Protein AF-A0A537W4A6-F1 (afdb_monomer_lite)

Foldseek 3Di:
DDFAEEEEAADDDDPPPLNVVSVVVCVVCVVVRHAYEYEDPDDDDDPRYHYDPDCVVVVVVCCVVPVVRHHYDYSHPPCVVDPDPCVVVVVVD

Structure (mmCIF, N/CA/C/O backbone):
data_AF-A0A537W4A6-F1
#
_entry.id   AF-A0A537W4A6-F1
#
loop_
_atom_site.group_PDB
_atom_site.id
_atom_site.type_symbol
_atom_site.label_atom_id
_atom_site.label_alt_id
_atom_site.label_comp_id
_atom_site.label_asym_id
_atom_site.label_entity_id
_atom_site.label_seq_id
_atom_site.pdbx_PDB_ins_code
_atom_site.Cartn_x
_atom_site.Cartn_y
_atom_site.Cartn_z
_atom_site.occupancy
_atom_site.B_iso_or_equiv
_atom_site.auth_seq_id
_atom_site.auth_comp_id
_atom_site.auth_asym_id
_atom_site.auth_atom_id
_atom_site.pdbx_PDB_model_num
ATOM 1 N N . MET A 1 1 ? -13.882 -0.453 19.204 1.00 49.00 1 MET A N 1
ATOM 2 C CA . MET A 1 1 ? -12.585 0.079 18.724 1.00 49.00 1 MET A CA 1
ATOM 3 C C . MET A 1 1 ? -12.685 0.288 17.221 1.00 49.00 1 MET A C 1
ATOM 5 O O . MET A 1 1 ? -13.186 -0.604 16.546 1.00 49.00 1 MET A O 1
ATOM 9 N N . SER A 1 2 ? -12.291 1.455 16.704 1.00 64.38 2 SER A N 1
ATOM 10 C CA . SER A 1 2 ? -12.266 1.693 15.253 1.00 64.38 2 SER A CA 1
ATOM 11 C C . SER A 1 2 ? -11.228 0.768 14.610 1.00 64.38 2 SER A C 1
ATOM 13 O O . SER A 1 2 ? -10.105 0.686 15.106 1.00 64.38 2 SER A O 1
ATOM 15 N N . LYS A 1 3 ? -11.603 0.018 13.566 1.00 75.06 3 LYS A N 1
ATOM 16 C CA . LYS A 1 3 ? -10.672 -0.886 12.870 1.00 75.06 3 LYS A CA 1
ATOM 17 C C . LYS A 1 3 ? -9.642 -0.052 12.102 1.00 75.06 3 LYS A C 1
ATOM 19 O O . LYS A 1 3 ? -10.026 0.865 11.3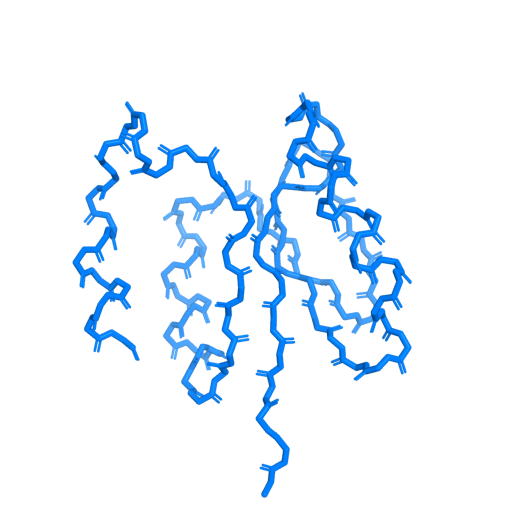80 1.00 75.06 3 LYS A O 1
ATOM 24 N N . LYS A 1 4 ? -8.355 -0.384 12.241 1.00 88.19 4 LYS A N 1
ATOM 25 C CA . LYS A 1 4 ? -7.248 0.214 11.476 1.00 88.19 4 LYS A CA 1
ATOM 26 C C . LYS A 1 4 ? -7.518 0.047 9.976 1.00 88.19 4 LYS A C 1
ATOM 28 O O . LYS A 1 4 ? -7.851 -1.054 9.547 1.00 88.19 4 LYS A O 1
ATOM 33 N N . VAL A 1 5 ? -7.402 1.120 9.195 1.00 91.56 5 VAL A N 1
ATOM 34 C CA . VAL A 1 5 ? -7.575 1.092 7.733 1.00 91.56 5 VAL A CA 1
ATOM 35 C C . VAL A 1 5 ? -6.223 1.339 7.082 1.00 91.56 5 VAL A C 1
ATOM 37 O O . VAL A 1 5 ? -5.540 2.305 7.423 1.00 91.56 5 VAL A O 1
ATOM 40 N N . VAL A 1 6 ? -5.851 0.458 6.162 1.00 91.94 6 VAL A N 1
ATOM 41 C CA . VAL A 1 6 ? -4.548 0.448 5.499 1.00 91.94 6 VAL A CA 1
ATOM 42 C C . VAL A 1 6 ? -4.756 0.484 3.993 1.00 91.94 6 VAL A C 1
ATOM 44 O O . VAL A 1 6 ? -5.526 -0.310 3.460 1.00 91.94 6 VAL A O 1
ATOM 47 N N . LEU A 1 7 ? -4.042 1.373 3.313 1.00 91.19 7 LEU A N 1
ATOM 48 C CA . LEU A 1 7 ? -3.829 1.323 1.872 1.00 91.19 7 LEU A CA 1
ATOM 49 C C . LEU A 1 7 ? -2.510 0.604 1.617 1.00 91.19 7 LEU A C 1
ATOM 51 O O . LEU A 1 7 ? -1.478 1.024 2.133 1.00 91.19 7 LEU A O 1
ATOM 55 N N . LEU A 1 8 ? -2.544 -0.474 0.845 1.00 90.06 8 LEU A N 1
ATOM 56 C CA . LEU A 1 8 ? -1.356 -1.221 0.453 1.00 90.06 8 LEU A CA 1
ATOM 57 C C . LEU A 1 8 ? -1.113 -1.003 -1.037 1.00 90.06 8 LEU A C 1
ATOM 59 O O . LEU A 1 8 ? -1.919 -1.431 -1.849 1.00 90.06 8 LEU A O 1
ATOM 63 N N . GLY A 1 9 ? -0.017 -0.365 -1.426 1.00 88.19 9 GLY A N 1
ATOM 64 C CA . GLY A 1 9 ? 0.205 -0.046 -2.836 1.00 88.19 9 GLY A CA 1
ATOM 65 C C . GLY A 1 9 ? 1.592 0.518 -3.107 1.00 88.19 9 GLY A C 1
ATOM 66 O O . GLY A 1 9 ? 2.248 0.961 -2.171 1.00 88.19 9 GLY A O 1
ATOM 67 N N . PRO A 1 10 ? 2.060 0.504 -4.363 1.00 83.19 10 PRO A N 1
ATOM 68 C CA . PRO A 1 10 ? 3.314 1.152 -4.720 1.00 83.19 10 PRO A CA 1
ATOM 69 C C . PRO A 1 10 ? 3.234 2.680 -4.573 1.00 83.19 10 PRO A C 1
ATOM 71 O O . PRO A 1 10 ? 2.267 3.299 -5.020 1.00 83.19 10 PRO A O 1
ATOM 74 N N . HIS A 1 11 ? 4.270 3.290 -4.000 1.00 71.25 11 HIS A N 1
ATOM 75 C CA . HIS A 1 11 ? 4.453 4.740 -3.861 1.00 71.25 11 HIS A CA 1
ATOM 76 C C . HIS A 1 11 ? 5.917 5.030 -3.462 1.00 71.25 11 HIS A C 1
ATOM 78 O O . HIS A 1 11 ? 6.384 4.412 -2.497 1.00 71.25 11 HIS A O 1
ATOM 84 N N . PRO A 1 12 ? 6.639 5.944 -4.145 1.00 63.75 12 PRO A N 1
ATOM 85 C CA . PRO A 1 12 ? 6.218 6.883 -5.196 1.00 63.75 12 PRO A CA 1
ATOM 86 C C . PRO A 1 12 ? 6.354 6.256 -6.615 1.00 63.75 12 PRO A C 1
ATOM 88 O O . PRO A 1 12 ? 6.560 5.042 -6.707 1.00 63.75 12 PRO A O 1
ATOM 91 N N . PRO A 1 13 ? 6.137 6.988 -7.735 1.00 58.47 13 PRO A N 1
ATOM 92 C CA . PRO A 1 13 ? 6.362 6.469 -9.098 1.00 58.47 13 PRO A CA 1
ATOM 93 C C . PRO A 1 13 ? 7.738 5.786 -9.225 1.00 58.47 13 PRO A C 1
ATOM 95 O O . PRO A 1 13 ? 8.668 6.238 -8.563 1.00 58.47 13 PRO A O 1
ATOM 98 N N . PRO A 1 14 ? 7.873 4.688 -10.004 1.00 58.41 14 PRO A N 1
ATOM 99 C CA . PRO A 1 14 ? 7.497 4.624 -11.425 1.00 58.41 14 PRO A CA 1
ATOM 100 C C . PRO A 1 14 ? 6.394 3.609 -11.790 1.00 58.41 14 PRO A C 1
ATOM 102 O O . PRO A 1 14 ? 6.216 3.292 -12.964 1.00 58.41 14 PRO A O 1
ATOM 105 N N . TYR A 1 15 ? 5.605 3.109 -10.831 1.00 60.47 15 TYR A N 1
ATOM 106 C CA . TYR A 1 15 ? 4.571 2.076 -11.063 1.00 60.47 15 TYR A CA 1
ATOM 107 C C . TYR A 1 15 ? 3.308 2.574 -11.807 1.00 60.47 15 TYR A C 1
ATOM 109 O O . TYR A 1 15 ? 2.195 2.102 -11.561 1.00 60.47 15 TYR A O 1
ATOM 117 N N . GLY A 1 16 ? 3.462 3.565 -12.690 1.00 73.50 16 GLY A N 1
ATOM 118 C CA . GLY A 1 16 ? 2.417 4.101 -13.558 1.00 73.50 16 GLY A CA 1
ATOM 119 C C . GLY A 1 16 ? 1.171 4.574 -12.805 1.00 73.50 16 GLY A C 1
ATOM 120 O O . GLY A 1 16 ? 1.253 5.111 -11.695 1.00 73.50 16 GLY A O 1
ATOM 121 N N . GLY A 1 17 ? 0.001 4.346 -13.408 1.00 76.44 17 GLY A N 1
ATOM 122 C CA . GLY A 1 17 ? -1.298 4.779 -12.880 1.00 76.44 17 GLY A CA 1
ATOM 123 C C . GLY A 1 17 ? -1.623 4.248 -11.481 1.00 76.44 17 GLY A C 1
ATOM 124 O O . GLY A 1 17 ? -2.311 4.924 -10.721 1.00 76.44 17 GLY A O 1
ATOM 125 N N . VAL A 1 18 ? -1.073 3.093 -11.097 1.00 79.19 18 VAL A N 1
ATOM 126 C CA . VAL A 1 18 ? -1.289 2.493 -9.774 1.00 79.19 18 VAL A CA 1
ATOM 127 C C . VAL A 1 18 ? -0.628 3.322 -8.672 1.00 79.19 18 VAL A C 1
ATOM 129 O O . VAL A 1 18 ? -1.247 3.585 -7.637 1.00 79.19 18 VAL A O 1
ATOM 132 N N . SER A 1 19 ? 0.605 3.787 -8.903 1.00 82.75 19 SER A N 1
ATOM 133 C CA . SER A 1 19 ? 1.285 4.669 -7.947 1.00 82.75 19 SER A CA 1
ATOM 134 C C . SER A 1 19 ? 0.579 6.015 -7.818 1.00 82.75 19 SER A C 1
ATOM 136 O O . SER A 1 19 ? 0.393 6.499 -6.704 1.00 82.75 19 SER A O 1
ATOM 138 N N . ILE A 1 20 ? 0.099 6.587 -8.927 1.00 83.19 20 ILE A N 1
ATOM 139 C CA . ILE A 1 20 ? -0.653 7.850 -8.929 1.00 83.19 20 ILE A CA 1
ATOM 140 C C . ILE A 1 20 ? -1.963 7.691 -8.151 1.00 83.19 20 ILE A C 1
ATOM 142 O O . ILE A 1 20 ? -2.245 8.492 -7.262 1.00 83.19 20 ILE A O 1
ATOM 146 N N . TYR A 1 21 ? -2.725 6.630 -8.430 1.00 86.00 21 TYR A N 1
ATOM 147 C CA . TYR A 1 21 ? -3.963 6.315 -7.719 1.00 86.00 21 TYR A CA 1
ATOM 148 C C . TYR A 1 21 ? -3.725 6.156 -6.213 1.00 86.00 21 TYR A C 1
ATOM 150 O O . TYR A 1 21 ? -4.399 6.805 -5.414 1.00 86.00 21 TYR A O 1
ATOM 158 N N . THR A 1 22 ? -2.731 5.351 -5.825 1.00 88.31 22 THR A N 1
ATOM 159 C CA . THR A 1 22 ? -2.398 5.093 -4.414 1.00 88.31 22 THR A CA 1
ATOM 160 C C . THR A 1 22 ? -1.983 6.383 -3.704 1.00 88.31 22 THR A C 1
ATOM 162 O O . THR A 1 22 ? -2.458 6.660 -2.603 1.00 88.31 22 THR A O 1
ATOM 165 N N . SER A 1 23 ? -1.158 7.207 -4.359 1.00 87.44 23 SER A N 1
ATOM 166 C CA . SER A 1 23 ? -0.707 8.504 -3.836 1.00 87.44 23 SER A CA 1
ATOM 167 C C . SER A 1 23 ? -1.882 9.455 -3.615 1.00 87.44 23 SER A C 1
ATOM 169 O O . SER A 1 23 ? -2.053 9.986 -2.520 1.00 87.44 23 SER A O 1
ATOM 171 N N . ALA A 1 24 ? -2.722 9.645 -4.638 1.00 88.94 24 ALA A N 1
ATOM 172 C CA . ALA A 1 24 ? -3.864 10.553 -4.581 1.00 88.94 24 ALA A CA 1
ATOM 173 C C . ALA A 1 24 ? -4.897 10.102 -3.539 1.00 88.94 24 ALA A C 1
ATOM 175 O O . ALA A 1 24 ? -5.412 10.914 -2.765 1.00 88.94 24 ALA A O 1
ATOM 176 N N . LEU A 1 25 ? -5.167 8.795 -3.476 1.00 90.44 25 LEU A N 1
ATOM 177 C CA . LEU A 1 25 ? -6.084 8.226 -2.499 1.00 90.44 25 LEU A CA 1
ATOM 178 C C . LEU A 1 25 ? -5.558 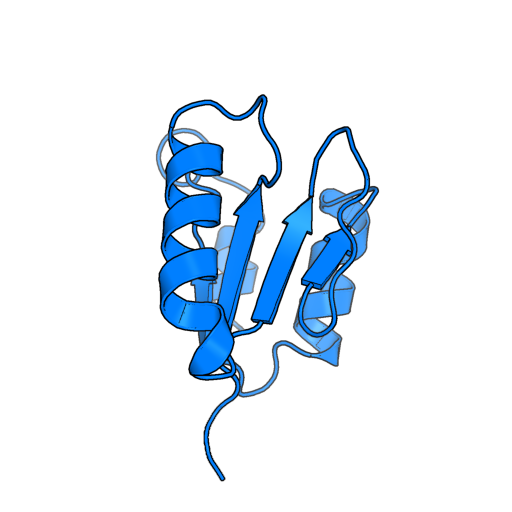8.410 -1.073 1.00 90.44 25 LEU A C 1
ATOM 180 O O . LEU A 1 25 ? -6.306 8.881 -0.214 1.00 90.44 25 LEU A O 1
ATOM 184 N N . PHE A 1 26 ? -4.282 8.104 -0.819 1.00 91.75 26 PHE A N 1
ATOM 185 C CA . PHE A 1 26 ? -3.680 8.310 0.496 1.00 91.75 26 PHE A CA 1
ATOM 186 C C . PHE A 1 26 ? -3.720 9.780 0.911 1.00 91.75 26 PHE A C 1
ATOM 188 O O . PHE A 1 26 ? -4.183 10.088 2.008 1.00 91.75 26 PHE A O 1
ATOM 195 N N . GLU A 1 27 ? -3.333 10.695 0.025 1.00 91.25 27 GLU A N 1
ATOM 196 C CA . GLU A 1 27 ? -3.370 12.132 0.294 1.00 91.25 27 GLU A CA 1
ATOM 197 C C . GLU A 1 27 ? -4.777 12.627 0.660 1.00 91.25 27 GLU A C 1
ATOM 199 O O . GLU A 1 27 ? -4.933 13.409 1.599 1.00 91.25 27 GLU A O 1
ATOM 204 N N . SER A 1 28 ? -5.820 12.105 0.004 1.00 92.62 28 SER A N 1
ATOM 205 C CA . SER A 1 28 ? -7.214 12.446 0.324 1.00 92.62 28 SER A CA 1
ATOM 206 C C . SER A 1 28 ? -7.705 11.883 1.671 1.00 92.62 28 SER A C 1
ATOM 208 O O . SER A 1 28 ? -8.634 12.424 2.279 1.00 92.62 28 SER A O 1
ATOM 210 N N . LEU A 1 29 ? -7.087 10.801 2.161 1.00 91.31 29 LEU A N 1
ATOM 211 C CA . LEU A 1 29 ? -7.533 10.049 3.338 1.00 91.31 29 LEU A CA 1
ATOM 212 C C . LEU A 1 29 ? -6.612 10.174 4.557 1.00 91.31 29 LEU A C 1
ATOM 214 O O . LEU A 1 29 ? -7.022 9.786 5.654 1.00 91.31 29 LEU A O 1
ATOM 218 N N . LYS A 1 30 ? -5.405 10.731 4.423 1.00 89.38 30 LYS A N 1
ATOM 219 C CA . LYS A 1 30 ? -4.395 10.764 5.498 1.00 89.38 30 LYS A CA 1
ATOM 220 C C . LYS A 1 30 ? -4.896 11.420 6.788 1.00 89.38 30 LYS A C 1
ATOM 222 O O . LYS A 1 30 ? -4.609 10.941 7.885 1.00 89.38 30 LYS A O 1
ATOM 227 N N . ASN A 1 31 ? -5.750 12.441 6.672 1.00 90.75 31 ASN A N 1
ATOM 228 C CA . ASN A 1 31 ? -6.351 13.142 7.815 1.00 90.75 31 ASN A CA 1
ATOM 229 C C . ASN A 1 31 ? -7.475 12.347 8.505 1.00 90.75 31 ASN A C 1
ATOM 231 O O . ASN A 1 31 ? -7.895 12.696 9.603 1.00 90.75 31 ASN A O 1
ATOM 235 N N . ARG A 1 32 ? -7.951 11.258 7.889 1.00 90.31 32 ARG A N 1
ATOM 236 C CA . ARG A 1 32 ? -8.942 10.326 8.462 1.00 90.31 32 ARG A CA 1
ATOM 237 C C . ARG A 1 32 ? -8.293 9.159 9.202 1.00 90.31 32 ARG A C 1
ATOM 239 O O . ARG A 1 32 ? -8.973 8.238 9.643 1.00 90.31 32 ARG A O 1
ATOM 246 N N . GLY A 1 33 ? -6.972 9.198 9.329 1.00 89.19 33 GLY A N 1
ATOM 247 C CA . GLY A 1 33 ? -6.198 8.241 10.091 1.00 89.19 33 GLY A CA 1
ATOM 248 C C . GLY A 1 33 ? -5.857 6.939 9.372 1.00 89.19 33 GLY A C 1
ATOM 249 O O . GLY A 1 33 ? -5.459 5.982 10.033 1.00 89.19 33 GLY A O 1
ATOM 250 N N . VAL A 1 34 ? -5.975 6.921 8.045 1.00 92.25 34 VAL A N 1
ATOM 251 C CA . VAL A 1 34 ? -5.525 5.814 7.193 1.00 92.25 34 VAL A CA 1
ATOM 252 C C . VAL A 1 34 ? -3.998 5.711 7.220 1.00 92.25 34 VAL A C 1
ATOM 254 O O . VAL A 1 34 ? -3.301 6.727 7.244 1.00 92.25 34 VAL A O 1
ATOM 257 N N . GLU A 1 35 ? -3.485 4.483 7.227 1.00 94.12 35 GLU A N 1
ATOM 258 C CA . GLU A 1 35 ? -2.063 4.193 7.031 1.00 94.12 35 GLU A CA 1
ATOM 259 C C . GLU A 1 35 ? -1.774 3.797 5.585 1.00 94.12 35 GLU A C 1
ATOM 261 O O . GLU A 1 35 ? -2.594 3.150 4.938 1.00 94.12 35 GLU A O 1
ATOM 266 N N . LEU A 1 36 ? -0.589 4.150 5.101 1.00 93.06 36 LEU A N 1
ATOM 267 C CA . LEU A 1 36 ? -0.055 3.697 3.825 1.00 93.06 36 LEU A CA 1
ATOM 268 C C . LEU A 1 36 ? 1.051 2.680 4.081 1.00 93.06 36 LEU A C 1
ATOM 270 O O . LEU A 1 36 ? 2.053 2.998 4.717 1.00 93.06 36 LEU A O 1
ATOM 274 N N . TRP A 1 37 ? 0.888 1.468 3.570 1.00 93.06 37 TRP A N 1
ATOM 275 C CA . TRP A 1 37 ? 1.952 0.477 3.472 1.00 93.06 37 TRP A CA 1
ATOM 276 C C . TRP A 1 37 ? 2.410 0.438 2.022 1.00 93.06 37 TRP A C 1
ATOM 278 O O . TRP A 1 37 ? 1.652 0.073 1.125 1.00 93.06 37 TRP A O 1
ATOM 288 N N . THR A 1 38 ? 3.643 0.859 1.786 1.00 91.88 38 THR A N 1
ATOM 289 C CA . THR A 1 38 ? 4.162 1.098 0.446 1.00 91.88 38 THR A CA 1
ATOM 290 C C . THR A 1 38 ? 5.499 0.420 0.212 1.00 91.88 38 THR A C 1
ATOM 292 O O . THR A 1 38 ? 6.176 0.006 1.146 1.00 91.88 38 THR A O 1
ATOM 295 N N . TYR A 1 39 ? 5.857 0.289 -1.055 1.00 88.38 39 TYR A N 1
ATOM 296 C CA . TYR A 1 39 ? 7.152 -0.132 -1.555 1.00 88.38 39 TYR A CA 1
ATOM 297 C C . TYR A 1 39 ? 7.471 0.673 -2.818 1.00 88.38 39 TYR A C 1
ATOM 299 O O . TYR A 1 39 ? 6.565 1.132 -3.523 1.00 88.38 39 TYR A O 1
ATOM 307 N N . GLY A 1 40 ? 8.757 0.821 -3.112 1.00 82.25 40 GLY A N 1
ATOM 308 C CA . GLY A 1 40 ? 9.234 1.511 -4.299 1.00 82.25 40 GLY A CA 1
ATOM 309 C C . GLY A 1 40 ? 10.751 1.565 -4.364 1.00 82.25 40 GLY A C 1
ATOM 310 O O . GLY A 1 40 ? 11.427 1.016 -3.496 1.00 82.25 40 GLY A O 1
ATOM 311 N N . ASP A 1 41 ? 11.271 2.228 -5.391 1.00 80.19 41 ASP A N 1
ATOM 312 C CA . ASP A 1 41 ? 12.717 2.424 -5.547 1.00 80.19 41 ASP A CA 1
ATOM 313 C C . ASP A 1 41 ? 13.250 3.505 -4.590 1.00 80.19 41 ASP A C 1
ATOM 315 O O . ASP A 1 41 ? 14.406 3.457 -4.168 1.00 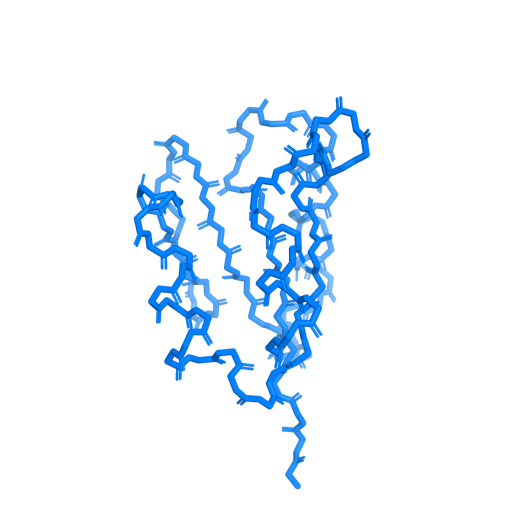80.19 41 ASP A O 1
ATOM 319 N N . GLU A 1 42 ? 12.388 4.444 -4.187 1.00 82.50 42 GLU A N 1
ATOM 320 C CA . GLU A 1 42 ? 12.719 5.539 -3.276 1.00 82.50 42 GLU A CA 1
ATOM 321 C C . GLU A 1 42 ? 11.996 5.401 -1.934 1.00 82.50 42 GLU A C 1
ATOM 323 O O . GLU A 1 42 ? 10.789 5.157 -1.878 1.00 82.50 42 GLU A O 1
ATOM 328 N N . GLU A 1 43 ? 12.739 5.589 -0.839 1.00 84.31 43 GLU A N 1
ATOM 329 C CA . GLU A 1 43 ? 12.192 5.537 0.517 1.00 84.31 43 GLU A CA 1
ATOM 330 C C . GLU A 1 43 ? 11.205 6.688 0.755 1.00 84.31 43 GLU A C 1
ATOM 332 O O . GLU A 1 43 ? 11.549 7.863 0.620 1.00 84.31 43 GLU A O 1
ATOM 337 N N . VAL A 1 44 ? 9.992 6.355 1.205 1.00 84.75 44 VAL A N 1
ATOM 338 C CA . VAL A 1 44 ? 8.979 7.344 1.598 1.00 84.75 44 VAL A CA 1
ATOM 339 C C . VAL A 1 44 ? 8.826 7.364 3.110 1.00 84.75 44 VAL A C 1
ATOM 341 O O . VAL A 1 44 ? 8.576 6.334 3.737 1.00 84.75 44 VAL A O 1
ATOM 344 N N . ARG A 1 45 ? 8.913 8.557 3.703 1.00 85.12 45 ARG A N 1
ATOM 345 C CA . ARG A 1 45 ? 8.750 8.766 5.146 1.00 85.12 45 ARG A CA 1
ATOM 346 C C . ARG A 1 45 ? 7.508 9.592 5.451 1.00 85.12 45 ARG A C 1
ATOM 348 O O . ARG A 1 45 ? 7.212 10.569 4.773 1.00 85.12 45 ARG A O 1
ATOM 355 N N . GLY A 1 46 ? 6.805 9.225 6.519 1.00 85.44 46 GLY A N 1
ATOM 356 C CA . GLY A 1 46 ? 5.646 9.962 7.014 1.00 85.44 46 GLY A CA 1
ATOM 357 C C . GLY A 1 46 ? 5.055 9.318 8.264 1.00 85.44 46 GLY A C 1
ATOM 358 O O . GLY A 1 46 ? 5.241 8.129 8.503 1.00 85.44 46 GLY A O 1
ATOM 359 N N . ALA A 1 47 ? 4.307 10.090 9.058 1.00 82.31 47 ALA A N 1
ATOM 360 C CA . ALA A 1 47 ? 3.778 9.645 10.356 1.00 82.31 47 ALA A CA 1
ATOM 361 C C . ALA A 1 47 ? 2.864 8.402 10.288 1.00 82.31 47 ALA A C 1
ATOM 363 O O . ALA A 1 47 ? 2.653 7.734 11.295 1.00 82.31 47 ALA A O 1
ATOM 364 N N . ARG A 1 48 ? 2.303 8.102 9.112 1.00 90.06 48 ARG A N 1
ATOM 365 C CA . ARG A 1 48 ? 1.430 6.944 8.855 1.00 90.06 48 ARG A CA 1
ATOM 366 C C . ARG A 1 48 ? 1.854 6.176 7.606 1.00 90.06 48 ARG A C 1
ATOM 368 O O . ARG A 1 48 ? 1.018 5.564 6.950 1.00 90.06 48 ARG A O 1
ATOM 375 N N . VAL A 1 49 ? 3.135 6.260 7.256 1.00 92.19 49 VAL A N 1
ATOM 376 C CA . VAL A 1 49 ? 3.709 5.583 6.093 1.00 92.19 49 VAL A CA 1
ATOM 377 C C . VAL A 1 49 ? 4.653 4.495 6.585 1.00 92.19 49 VAL A C 1
ATOM 379 O O . VAL A 1 49 ? 5.566 4.761 7.363 1.00 92.19 49 VAL A O 1
ATOM 382 N N . ARG A 1 50 ? 4.436 3.267 6.120 1.00 92.56 50 ARG A N 1
ATOM 383 C CA . ARG A 1 50 ? 5.363 2.149 6.271 1.00 92.56 50 ARG A CA 1
ATOM 384 C C . ARG A 1 50 ? 5.938 1.815 4.913 1.00 92.56 50 ARG A C 1
ATOM 386 O O . ARG A 1 50 ? 5.222 1.315 4.052 1.00 92.56 50 ARG A O 1
ATOM 393 N N . PHE A 1 51 ? 7.218 2.096 4.742 1.00 92.25 51 PHE A N 1
ATOM 394 C CA . PHE A 1 51 ? 7.946 1.739 3.539 1.00 92.25 51 PHE A CA 1
ATOM 395 C C . PHE A 1 51 ? 8.589 0.358 3.702 1.00 92.25 51 PHE A C 1
ATOM 397 O O . PHE A 1 51 ? 9.266 0.105 4.696 1.00 92.25 51 PHE A O 1
ATOM 404 N N . MET A 1 52 ? 8.362 -0.520 2.729 1.00 89.81 52 MET A N 1
ATOM 405 C CA . MET A 1 52 ? 8.980 -1.836 2.603 1.00 89.81 52 MET A CA 1
ATOM 406 C C . MET A 1 52 ? 10.056 -1.754 1.528 1.00 89.81 52 MET A C 1
ATOM 408 O O . MET A 1 52 ? 9.756 -1.466 0.367 1.00 89.81 52 MET A O 1
ATOM 412 N N . ARG A 1 53 ? 11.301 -2.042 1.905 1.00 86.38 53 ARG A N 1
ATOM 413 C CA . ARG A 1 53 ? 12.439 -2.019 0.981 1.00 86.38 53 ARG A CA 1
ATOM 414 C C . ARG A 1 53 ? 12.460 -3.265 0.096 1.00 86.38 53 ARG A C 1
ATOM 416 O O . ARG A 1 53 ? 12.773 -3.178 -1.085 1.00 86.38 53 ARG A O 1
ATOM 423 N N . ASP A 1 54 ? 12.082 -4.412 0.652 1.00 84.44 54 ASP A N 1
ATOM 424 C CA . ASP A 1 54 ? 11.815 -5.658 -0.062 1.00 84.44 54 ASP A CA 1
ATOM 425 C C . ASP A 1 54 ? 10.388 -6.133 0.245 1.00 84.44 54 ASP A C 1
ATOM 427 O O . ASP A 1 54 ? 10.134 -6.862 1.210 1.00 84.44 54 ASP A O 1
ATOM 431 N N . LYS A 1 55 ? 9.439 -5.759 -0.627 1.00 82.75 55 LYS A N 1
ATOM 432 C CA . LYS A 1 55 ? 8.027 -6.169 -0.529 1.00 82.75 55 LYS A CA 1
ATOM 433 C C . LYS A 1 55 ? 7.881 -7.670 -0.278 1.00 82.75 55 LYS A C 1
ATOM 435 O O . LYS A 1 55 ? 7.057 -8.066 0.539 1.00 82.75 55 LYS A O 1
ATOM 440 N N . ARG A 1 56 ? 8.636 -8.520 -0.986 1.00 80.25 56 ARG A N 1
ATOM 441 C CA . ARG A 1 56 ? 8.437 -9.980 -0.941 1.00 80.25 56 ARG A CA 1
ATOM 442 C C . ARG A 1 56 ? 8.782 -10.546 0.431 1.00 80.25 56 ARG A C 1
ATOM 444 O O . ARG A 1 56 ? 8.119 -11.475 0.882 1.00 80.25 56 ARG A O 1
ATOM 451 N N . ARG A 1 57 ? 9.797 -9.983 1.086 1.00 84.56 57 ARG A N 1
ATOM 452 C CA . ARG A 1 57 ? 10.240 -10.414 2.418 1.00 84.56 57 ARG A CA 1
ATOM 453 C C . ARG A 1 57 ? 9.468 -9.744 3.546 1.00 84.56 57 ARG A C 1
ATOM 455 O O . ARG A 1 57 ? 9.279 -10.360 4.589 1.00 84.56 57 ARG A O 1
ATOM 462 N N . GLU A 1 58 ? 9.022 -8.509 3.348 1.00 87.06 58 GLU A N 1
ATOM 463 C CA . GLU A 1 58 ? 8.466 -7.681 4.422 1.00 87.06 58 GLU A CA 1
ATOM 464 C C . GLU A 1 58 ? 6.933 -7.729 4.511 1.00 87.06 58 GLU A C 1
ATOM 466 O O . GLU A 1 58 ? 6.385 -7.557 5.600 1.00 87.06 58 GLU A O 1
ATOM 471 N N . ILE A 1 59 ? 6.223 -8.034 3.416 1.00 84.88 59 ILE A N 1
ATOM 472 C CA . ILE A 1 59 ? 4.751 -7.994 3.393 1.00 84.88 59 ILE A CA 1
ATOM 473 C C . ILE A 1 59 ? 4.109 -9.020 4.334 1.00 84.88 59 ILE A C 1
ATOM 475 O O . ILE A 1 59 ? 3.205 -8.683 5.093 1.00 84.88 59 ILE A O 1
ATOM 479 N N . VAL A 1 60 ? 4.592 -10.265 4.329 1.00 84.50 60 VAL A N 1
ATOM 480 C CA . VAL A 1 60 ? 4.061 -11.344 5.175 1.00 84.50 60 VAL A CA 1
ATOM 481 C C . VAL A 1 60 ? 4.264 -11.043 6.665 1.00 84.50 60 VAL A C 1
ATOM 483 O O . VAL A 1 60 ? 3.275 -11.053 7.400 1.00 84.50 60 VAL A O 1
ATOM 486 N N . PRO A 1 61 ? 5.483 -10.732 7.154 1.00 86.81 61 PRO A N 1
ATOM 487 C CA . PRO A 1 61 ? 5.662 -10.405 8.565 1.00 86.81 61 PRO A CA 1
ATOM 488 C C . PRO A 1 61 ? 4.901 -9.138 8.978 1.00 86.81 61 PRO A C 1
ATOM 490 O O . PRO A 1 61 ? 4.416 -9.083 10.108 1.00 86.81 61 PRO A O 1
ATOM 493 N N . LEU A 1 62 ? 4.741 -8.152 8.088 1.00 86.88 62 LEU A N 1
ATOM 494 C CA . LEU A 1 62 ? 3.925 -6.966 8.354 1.00 86.88 62 LEU A CA 1
ATOM 495 C C . LEU A 1 62 ? 2.438 -7.319 8.516 1.00 86.88 62 LEU A C 1
ATOM 497 O O . LEU A 1 62 ? 1.814 -6.894 9.487 1.00 86.88 62 LEU A O 1
ATOM 501 N N . LEU A 1 63 ? 1.884 -8.147 7.626 1.00 83.56 63 LEU A N 1
ATOM 502 C CA . LEU A 1 63 ? 0.497 -8.618 7.706 1.00 83.56 63 LEU A CA 1
ATOM 503 C C . LEU A 1 63 ? 0.239 -9.429 8.980 1.00 83.56 63 LEU A C 1
ATOM 505 O O . LEU A 1 63 ? -0.758 -9.205 9.661 1.00 83.56 63 LEU A O 1
ATOM 509 N N . VAL A 1 64 ? 1.154 -10.324 9.356 1.00 84.56 64 VAL A N 1
ATOM 510 C CA . VAL A 1 64 ? 1.009 -11.129 10.579 1.00 84.56 64 VAL A CA 1
ATOM 511 C C . VAL A 1 64 ? 1.047 -10.253 11.836 1.00 84.56 64 VAL A C 1
ATOM 513 O O . VAL A 1 64 ? 0.277 -10.480 12.769 1.00 84.56 64 VAL A O 1
ATOM 516 N N . ARG A 1 65 ? 1.927 -9.243 11.876 1.00 85.00 65 ARG A N 1
ATOM 517 C CA . ARG A 1 65 ? 2.101 -8.373 13.051 1.00 85.00 65 ARG A CA 1
ATOM 518 C C . ARG A 1 65 ? 1.028 -7.295 13.170 1.00 85.00 65 ARG A C 1
ATOM 520 O O . ARG A 1 65 ? 0.573 -7.016 14.273 1.00 85.00 65 ARG A O 1
ATOM 527 N N . GLU A 1 66 ? 0.645 -6.679 12.055 1.00 85.44 66 GLU A N 1
ATOM 528 C CA . GLU A 1 66 ? -0.180 -5.462 12.042 1.00 85.44 66 GLU A CA 1
ATOM 529 C C . GLU A 1 66 ? -1.458 -5.571 11.214 1.00 85.44 66 GLU A C 1
ATOM 531 O O . GLU A 1 66 ? -2.304 -4.677 11.276 1.00 85.44 66 GLU A O 1
ATOM 536 N N . GLY A 1 67 ? -1.614 -6.645 10.440 1.00 82.56 67 GLY A N 1
ATOM 537 C CA . GLY A 1 67 ? -2.807 -6.903 9.637 1.00 82.56 67 GLY A CA 1
ATOM 538 C C . GLY A 1 67 ? -3.967 -7.477 10.447 1.00 82.56 67 GLY A C 1
ATOM 539 O O . GLY A 1 67 ? -5.120 -7.328 10.047 1.00 82.56 67 GLY A O 1
ATOM 540 N N . ARG A 1 68 ? -3.709 -8.076 11.619 1.00 84.06 68 ARG A N 1
ATOM 541 C CA . ARG A 1 68 ? -4.762 -8.686 12.444 1.00 84.06 68 ARG A CA 1
ATOM 542 C C . ARG A 1 68 ? -5.801 -7.643 12.872 1.00 84.06 68 ARG A C 1
ATOM 544 O O . ARG A 1 68 ? -5.532 -6.770 13.692 1.00 84.06 68 ARG A O 1
ATOM 551 N N . GLY A 1 69 ? -7.015 -7.765 12.332 1.00 82.94 69 GLY A N 1
ATOM 552 C CA . GLY A 1 69 ? -8.124 -6.842 12.596 1.00 82.94 69 GLY A CA 1
ATOM 553 C C . GLY A 1 69 ? -8.075 -5.527 11.805 1.00 82.94 69 GLY A C 1
ATOM 554 O O . GLY A 1 69 ? -8.977 -4.697 11.970 1.00 82.94 69 GLY A O 1
ATOM 555 N N . ALA A 1 70 ? -7.072 -5.344 10.942 1.00 87.12 70 ALA A N 1
ATOM 556 C CA . ALA A 1 70 ? -7.004 -4.234 10.004 1.00 87.12 70 ALA A CA 1
ATOM 557 C C . ALA A 1 70 ? -7.895 -4.498 8.780 1.00 87.12 70 ALA A C 1
ATOM 559 O O . ALA A 1 70 ? -8.119 -5.635 8.372 1.00 87.12 70 ALA A O 1
ATOM 560 N N . ARG A 1 71 ? -8.415 -3.427 8.182 1.00 88.81 71 ARG A N 1
ATOM 561 C CA . ARG A 1 71 ? -9.022 -3.447 6.850 1.00 88.81 71 ARG A CA 1
ATOM 562 C C . ARG A 1 71 ? -7.969 -2.977 5.864 1.00 88.81 71 ARG A C 1
ATOM 564 O O . ARG A 1 71 ? -7.646 -1.789 5.850 1.00 88.81 71 ARG A O 1
ATOM 571 N N . VAL A 1 72 ? -7.434 -3.904 5.081 1.00 86.88 72 VAL A N 1
ATOM 572 C CA . VAL A 1 72 ? -6.407 -3.596 4.088 1.00 86.88 72 VAL A CA 1
ATOM 573 C C . VAL A 1 72 ? -7.063 -3.495 2.717 1.00 86.88 72 VAL A C 1
ATOM 575 O O . VAL A 1 72 ? -7.668 -4.450 2.241 1.00 86.88 72 VAL A O 1
ATOM 578 N N . ALA A 1 73 ? -6.975 -2.318 2.109 1.00 86.56 73 ALA A N 1
ATOM 579 C CA . ALA A 1 73 ? -7.331 -2.097 0.720 1.00 86.56 73 ALA A CA 1
ATOM 580 C C . ALA A 1 73 ? -6.065 -2.269 -0.125 1.00 86.56 73 ALA A C 1
ATOM 582 O O . ALA A 1 73 ? -5.141 -1.455 -0.056 1.00 86.56 73 ALA A O 1
ATOM 583 N N . ASP A 1 74 ? -6.021 -3.365 -0.878 1.00 84.81 74 ASP A N 1
ATOM 584 C CA . ASP A 1 74 ? -4.916 -3.680 -1.773 1.00 84.81 74 ASP A CA 1
ATOM 585 C C . ASP A 1 74 ? -5.059 -2.901 -3.090 1.00 84.81 74 ASP A C 1
ATOM 587 O O . ASP A 1 74 ? -5.939 -3.144 -3.917 1.00 84.81 74 ASP A O 1
ATOM 591 N N . CYS A 1 75 ? -4.178 -1.926 -3.263 1.00 80.38 75 CYS A N 1
ATOM 592 C CA . CYS A 1 75 ? -4.010 -1.108 -4.451 1.00 80.38 75 CYS A CA 1
ATOM 593 C C . CYS A 1 75 ? -2.829 -1.585 -5.309 1.00 80.38 75 CYS A C 1
ATOM 595 O O . CYS A 1 75 ? -2.442 -0.881 -6.227 1.00 80.38 75 CYS A O 1
ATOM 597 N N . THR A 1 76 ? -2.234 -2.754 -5.059 1.00 75.56 76 THR A N 1
ATOM 598 C CA . THR A 1 76 ? -1.040 -3.242 -5.777 1.00 75.56 76 THR A CA 1
ATOM 599 C C . THR A 1 76 ? -1.309 -3.808 -7.175 1.00 75.56 76 THR A C 1
ATOM 601 O O . THR A 1 76 ? -0.369 -4.298 -7.798 1.00 75.56 76 THR A O 1
ATOM 604 N N . HIS A 1 77 ? -2.562 -3.754 -7.650 1.00 63.78 77 HIS A N 1
ATOM 605 C CA . HIS A 1 77 ? -3.119 -4.469 -8.807 1.00 63.78 77 HIS A CA 1
ATOM 606 C C . HIS A 1 77 ? -2.114 -4.874 -9.905 1.00 63.78 77 HIS A C 1
ATOM 608 O O . HIS A 1 77 ? -1.867 -4.146 -10.859 1.00 63.78 77 HIS A O 1
ATOM 614 N N . PHE A 1 78 ? -1.640 -6.116 -9.760 1.00 51.88 78 PHE A N 1
ATOM 615 C CA . PHE A 1 78 ? -1.291 -7.081 -10.816 1.00 51.88 78 PHE A CA 1
ATOM 616 C C . PHE A 1 78 ? -1.985 -8.442 -10.557 1.00 51.88 78 PHE A C 1
ATOM 618 O O . PHE A 1 78 ? -1.593 -9.470 -11.097 1.00 51.88 78 PHE A O 1
ATOM 625 N N . LEU A 1 79 ? -3.004 -8.482 -9.688 1.00 43.88 79 LEU A N 1
ATOM 626 C CA . LEU A 1 79 ? -3.526 -9.721 -9.091 1.00 43.88 79 LEU A CA 1
ATOM 627 C C . LEU A 1 79 ? -4.378 -10.594 -10.027 1.00 43.88 79 LEU A C 1
ATOM 629 O O . LEU A 1 79 ? -4.450 -11.799 -9.805 1.00 43.88 79 LEU A O 1
ATOM 633 N N . ILE A 1 80 ? -4.994 -10.014 -11.063 1.00 40.66 80 ILE A N 1
ATOM 634 C CA . ILE A 1 80 ? -5.770 -10.779 -12.059 1.00 40.66 80 ILE A CA 1
ATOM 635 C C . ILE A 1 80 ? -4.920 -11.121 -13.292 1.00 40.66 80 ILE A C 1
ATOM 637 O O . ILE A 1 80 ? -5.121 -12.172 -13.891 1.00 40.66 80 ILE A O 1
ATOM 641 N N . GLU A 1 81 ? -3.932 -10.294 -13.643 1.00 40.22 81 GLU A N 1
ATOM 642 C CA . GLU A 1 81 ? -3.058 -10.562 -14.795 1.00 40.22 81 GLU A CA 1
ATOM 643 C C . GLU A 1 81 ? -1.905 -11.526 -14.470 1.00 40.22 81 GLU A C 1
ATOM 645 O O . GLU A 1 81 ? -1.409 -12.201 -15.368 1.00 40.22 81 GLU A O 1
ATOM 650 N N . TYR A 1 82 ? -1.511 -11.657 -13.197 1.00 47.22 82 TYR A N 1
ATOM 651 C CA . TYR A 1 82 ? -0.498 -12.614 -12.748 1.00 47.22 82 TYR A CA 1
ATOM 652 C C . TYR A 1 82 ? -0.931 -13.245 -11.418 1.00 47.22 82 TYR A C 1
ATOM 654 O O . TYR A 1 82 ? -0.860 -12.573 -10.384 1.00 47.22 82 TYR A O 1
ATOM 662 N N . PRO A 1 83 ? -1.365 -14.520 -11.390 1.00 45.94 83 PRO A N 1
ATOM 663 C CA . PRO A 1 83 ? -1.759 -15.172 -10.148 1.00 45.94 83 PRO A CA 1
ATOM 664 C C . PRO A 1 83 ? -0.561 -15.223 -9.194 1.00 45.94 83 PRO A C 1
ATOM 666 O O . PRO A 1 83 ? 0.381 -15.997 -9.356 1.00 45.94 83 PRO A O 1
ATOM 669 N N . SER A 1 84 ? -0.587 -14.350 -8.191 1.00 53.94 84 SER A N 1
ATOM 670 C CA . SER A 1 84 ? 0.385 -14.337 -7.107 1.00 53.94 84 SER A CA 1
ATOM 671 C C . SER A 1 84 ? 0.091 -15.504 -6.168 1.00 53.94 84 SER A C 1
ATOM 673 O O . SER A 1 84 ? -1.034 -15.648 -5.690 1.00 53.94 84 SER A O 1
ATOM 675 N N . ALA A 1 85 ? 1.110 -16.295 -5.819 1.00 59.38 85 ALA A N 1
ATOM 676 C CA . ALA A 1 85 ? 1.004 -17.376 -4.828 1.00 59.38 85 ALA A CA 1
ATOM 677 C C . ALA A 1 85 ? 0.539 -16.899 -3.432 1.00 59.38 85 ALA A C 1
ATOM 679 O O . ALA A 1 85 ? 0.268 -17.712 -2.554 1.00 59.38 85 ALA A O 1
ATOM 680 N N . LEU A 1 86 ? 0.440 -15.583 -3.218 1.00 57.25 86 LEU A N 1
ATOM 681 C CA . LEU A 1 86 ? -0.048 -14.975 -1.985 1.00 57.25 86 LEU A CA 1
ATOM 682 C C . LEU A 1 86 ? -1.580 -14.858 -1.924 1.00 57.25 86 LEU A C 1
ATOM 684 O O . LEU A 1 86 ? -2.099 -14.604 -0.843 1.00 57.25 86 LEU A O 1
ATOM 688 N N . VAL A 1 87 ? -2.315 -15.059 -3.027 1.00 59.81 87 VAL A N 1
ATOM 689 C CA . VAL A 1 87 ? -3.794 -14.974 -3.044 1.00 59.81 87 VAL A CA 1
ATOM 690 C C . VAL A 1 87 ? 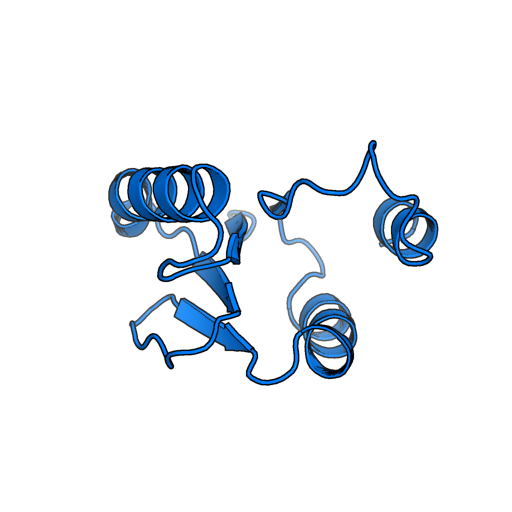-4.455 -15.862 -1.980 1.00 59.81 87 VAL A C 1
ATOM 692 O O . VAL A 1 87 ? -5.297 -15.355 -1.242 1.00 59.81 87 VAL A O 1
ATOM 695 N N . PRO A 1 88 ? -4.077 -17.144 -1.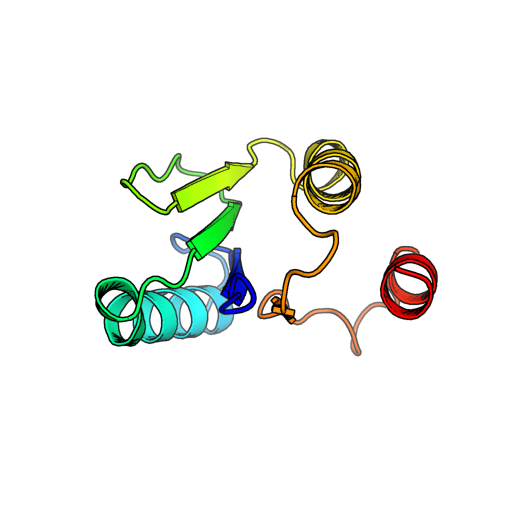813 1.00 61.78 88 PRO A N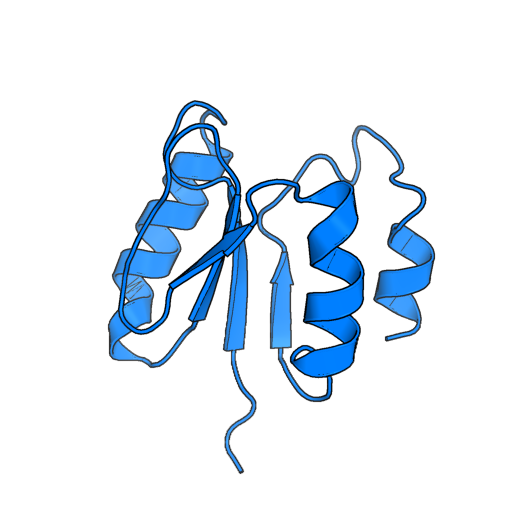 1
ATOM 696 C CA . PRO A 1 88 ? -4.690 -17.981 -0.784 1.00 61.78 88 PRO A CA 1
ATOM 697 C C . PRO A 1 88 ? -4.399 -17.472 0.632 1.00 61.78 88 PRO A C 1
ATOM 699 O O . PRO A 1 88 ? -5.264 -17.539 1.498 1.00 61.78 88 PRO A O 1
ATOM 702 N N . VAL A 1 89 ? -3.206 -16.909 0.861 1.00 63.00 89 VAL A N 1
ATOM 703 C CA . VAL A 1 89 ? -2.811 -16.340 2.160 1.00 63.00 89 VAL A CA 1
ATOM 704 C C . VAL A 1 89 ? -3.708 -15.155 2.529 1.00 63.00 89 VAL A C 1
ATOM 706 O O . VAL A 1 89 ? -4.099 -15.030 3.683 1.00 63.00 89 VAL A O 1
ATOM 709 N N . TRP A 1 90 ? -4.092 -14.332 1.550 1.00 56.91 90 TRP A N 1
ATOM 710 C CA . TRP A 1 90 ? -5.016 -13.209 1.743 1.00 56.91 90 TRP A CA 1
ATOM 711 C C . TRP A 1 90 ? -6.448 -13.619 2.082 1.00 56.91 90 TRP A C 1
ATOM 713 O O . TRP A 1 90 ? -7.114 -12.904 2.815 1.00 56.91 90 TRP A O 1
ATOM 723 N N . VAL A 1 91 ? -6.938 -14.734 1.537 1.00 60.19 91 VAL A N 1
ATOM 724 C CA . VAL A 1 91 ? -8.298 -15.226 1.828 1.00 60.19 91 VAL A CA 1
ATOM 725 C C . VAL A 1 91 ? -8.383 -15.835 3.232 1.00 60.19 91 VAL A C 1
ATOM 727 O O . VAL A 1 91 ? -9.452 -15.850 3.837 1.00 60.19 91 VAL A O 1
ATOM 730 N N . ILE A 1 92 ? -7.264 -16.361 3.735 1.00 66.00 92 ILE A N 1
ATOM 731 C CA . ILE A 1 92 ? -7.188 -17.055 5.026 1.00 66.00 92 ILE A CA 1
ATOM 732 C C . ILE A 1 92 ? -6.973 -16.082 6.200 1.00 66.00 92 ILE A C 1
ATOM 734 O O . ILE A 1 92 ? -7.447 -16.366 7.302 1.00 66.00 92 ILE A O 1
ATOM 738 N N . LEU A 1 93 ? -6.242 -14.981 5.989 1.00 51.56 93 LEU A N 1
ATOM 739 C CA . LEU A 1 93 ? -5.942 -13.963 7.010 1.00 51.56 93 LEU A CA 1
ATOM 740 C C . LEU A 1 93 ? -7.068 -12.931 7.170 1.00 51.56 93 LEU A C 1
ATOM 742 O O . LEU A 1 93 ? -7.318 -12.542 8.337 1.00 51.56 93 LEU A O 1
#

pLDDT: mean 78.65, std 14.43, range [40.22, 94.12]

Radius of gyration: 12.77 Å; chains: 1; bounding box: 25×31×34 Å

Secondary structure (DSSP, 8-state):
-PPPEEEEEE-STTSHHHHHHHHHHHHHHGGGT-EEEEE-SS----TTEEEESSHHHHHHHHIIIIITT-EEEE----TTTS--TTHHHHHH-

Sequence (93 aa):
MSKKVVLLGPHPPPYGGVSIYTSALFESLKNRGVELWTYGDEEVRGARVRFMRDKRREIVPLLVREGRGARVADCTHFLIEYPSALVPVWVIL